Protein AF-L8LNK1-F1 (afdb_monomer_lite)

Foldseek 3Di:
DDQDPPNDPVPDDLQVAADDDDPDPPWCWQVFKDWPQQPPPPRDIWMWTAGQVQLKIWIFHADPSGDGHPQDSVPNDPGTDMDHDDVPDRRGDD

pLDDT: mean 88.52, std 7.64, range [59.47, 97.31]

Sequence (94 aa):
MAIASPFELANIDGTNGTVLQGVSASETFGYDLSSIGDINNDGRDDFVIGDDVNNRAYVIFGNANGIPNNLNINALGPNGYRIIGPVGGDLGKW

Secondary structure (DSSP, 8-state):
-PPPSS--GGG--SSS------SSTTS-TTSSEEEEE-SSSSSS-EEEEEETTTTEEEEE---TT-SPTT--TT--GGGEEEEEPPTT--TT--

Structure (mmCIF, N/CA/C/O backbone):
data_AF-L8LNK1-F1
#
_entry.id   AF-L8LNK1-F1
#
loop_
_atom_site.group_PDB
_atom_site.id
_atom_site.type_symbol
_atom_site.label_atom_id
_atom_site.label_alt_id
_atom_site.label_comp_id
_atom_site.label_asym_id
_atom_site.label_entity_id
_atom_site.label_seq_id
_atom_site.pdbx_PDB_ins_code
_atom_site.Cartn_x
_atom_site.Cartn_y
_atom_site.Cartn_z
_atom_site.occupancy
_atom_site.B_iso_or_equiv
_atom_site.auth_seq_id
_atom_site.auth_comp_id
_atom_site.auth_asym_id
_atom_site.auth_atom_id
_atom_site.pdbx_PDB_model_num
ATOM 1 N N . MET A 1 1 ? -8.917 18.650 14.240 1.00 59.47 1 MET A N 1
ATOM 2 C CA . MET A 1 1 ? -7.570 19.214 14.015 1.00 59.47 1 MET A CA 1
ATOM 3 C C . MET A 1 1 ? -7.587 19.850 12.635 1.00 59.47 1 MET A C 1
ATOM 5 O O . MET A 1 1 ? -7.991 19.168 11.705 1.00 59.47 1 MET A O 1
ATOM 9 N N . ALA A 1 2 ? -7.302 21.145 12.505 1.00 66.06 2 ALA A N 1
ATOM 10 C CA . ALA A 1 2 ? -7.238 21.791 11.193 1.00 66.06 2 ALA A CA 1
ATOM 11 C C . ALA A 1 2 ? -5.832 21.582 10.618 1.00 66.06 2 ALA A C 1
ATOM 13 O O . ALA A 1 2 ? -4.852 21.861 11.306 1.00 66.06 2 ALA A O 1
ATOM 14 N N . ILE A 1 3 ? -5.739 21.058 9.397 1.00 68.88 3 ILE A N 1
ATOM 15 C CA . ILE A 1 3 ? -4.466 20.893 8.691 1.00 68.88 3 ILE A CA 1
ATOM 16 C C . ILE A 1 3 ? -4.150 22.237 8.023 1.00 68.88 3 ILE A C 1
ATOM 18 O O . ILE A 1 3 ? -4.993 22.779 7.307 1.00 68.88 3 ILE A O 1
ATOM 22 N N . ALA A 1 4 ? -2.985 22.819 8.316 1.00 76.00 4 ALA A N 1
ATOM 23 C CA . ALA A 1 4 ? -2.570 24.086 7.716 1.00 76.00 4 ALA A CA 1
ATOM 24 C C . ALA A 1 4 ? -2.319 23.909 6.207 1.00 76.00 4 ALA A C 1
ATOM 26 O O . ALA A 1 4 ? -1.789 22.882 5.791 1.00 76.00 4 ALA A O 1
ATOM 27 N N . SER A 1 5 ? -2.706 24.904 5.401 1.00 83.12 5 SER A N 1
ATOM 28 C CA . SER A 1 5 ? -2.501 24.917 3.947 1.00 83.12 5 SER A CA 1
ATOM 29 C C . SER A 1 5 ? -1.440 25.961 3.566 1.00 83.12 5 SER A C 1
ATOM 31 O O . SER A 1 5 ? -1.575 27.107 4.004 1.00 83.12 5 SER A O 1
ATOM 33 N N . PRO A 1 6 ? -0.443 25.625 2.726 1.00 87.00 6 PRO A N 1
ATOM 34 C CA . PRO A 1 6 ? -0.208 24.302 2.140 1.00 87.00 6 PRO A CA 1
ATOM 35 C C . PRO A 1 6 ? 0.231 23.275 3.194 1.00 87.00 6 PRO A C 1
ATOM 37 O O . PRO A 1 6 ? 0.927 23.610 4.153 1.00 87.00 6 PRO A O 1
ATOM 40 N N . PHE A 1 7 ? -0.195 22.024 3.011 1.00 85.88 7 PHE A N 1
ATOM 41 C CA . PHE A 1 7 ? 0.304 20.910 3.808 1.00 85.88 7 PHE A CA 1
ATOM 42 C C . PHE A 1 7 ? 1.498 20.292 3.086 1.00 85.88 7 PHE A C 1
ATOM 44 O O . PHE A 1 7 ? 1.345 19.615 2.071 1.00 85.88 7 PHE A O 1
ATOM 51 N N . GLU A 1 8 ? 2.693 20.583 3.589 1.00 90.25 8 GLU A N 1
ATOM 52 C CA . GLU A 1 8 ? 3.938 20.067 3.027 1.00 90.25 8 GLU A CA 1
ATOM 53 C C . GLU A 1 8 ? 4.096 18.575 3.326 1.00 90.25 8 GLU A C 1
ATOM 55 O O . GLU A 1 8 ? 3.895 18.143 4.461 1.00 90.25 8 GLU A O 1
ATOM 60 N N . LEU A 1 9 ? 4.550 17.795 2.338 1.00 87.00 9 LEU A N 1
ATOM 61 C CA . LEU A 1 9 ? 4.837 16.363 2.510 1.00 87.00 9 LEU A CA 1
ATOM 62 C C . LEU A 1 9 ? 5.828 16.111 3.658 1.00 87.00 9 LEU A C 1
ATOM 64 O O . LEU A 1 9 ? 5.698 15.136 4.391 1.00 87.00 9 LEU A O 1
ATOM 68 N N . ALA A 1 10 ? 6.787 17.022 3.845 1.00 89.00 10 ALA A N 1
ATOM 69 C CA . ALA A 1 10 ? 7.770 16.965 4.926 1.00 89.00 10 ALA A CA 1
ATOM 70 C C . ALA A 1 10 ? 7.152 17.070 6.333 1.00 89.00 10 ALA A C 1
ATOM 72 O O . ALA A 1 10 ? 7.809 16.717 7.308 1.00 89.00 10 ALA A O 1
ATOM 73 N N . ASN A 1 11 ? 5.905 17.541 6.442 1.00 89.88 11 ASN A N 1
ATOM 74 C CA . ASN A 1 11 ? 5.186 17.627 7.708 1.00 89.88 11 ASN A CA 1
ATOM 75 C C . ASN A 1 11 ? 4.416 16.339 8.038 1.00 89.88 11 ASN A C 1
ATOM 77 O O . ASN A 1 11 ? 3.801 16.287 9.102 1.00 89.88 11 ASN A O 1
ATOM 81 N N . ILE A 1 12 ? 4.425 15.316 7.170 1.00 88.50 12 ILE A N 1
ATOM 82 C CA . ILE A 1 12 ? 3.822 14.016 7.485 1.00 88.50 12 ILE A CA 1
ATOM 83 C C . ILE A 1 12 ? 4.691 13.270 8.499 1.00 88.50 12 ILE A C 1
AT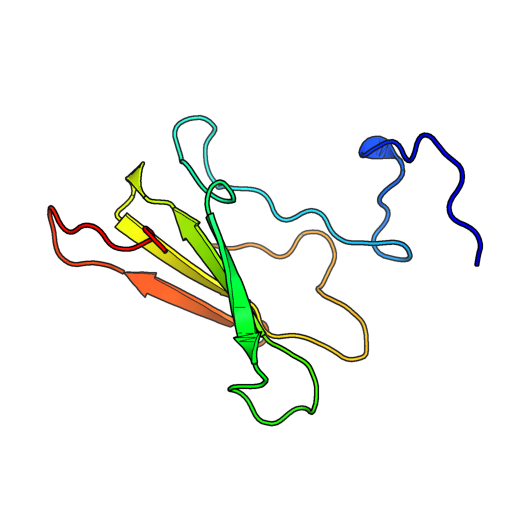OM 85 O O . ILE A 1 12 ? 5.828 12.912 8.201 1.00 88.50 12 ILE A O 1
ATOM 89 N N . ASP A 1 13 ? 4.146 13.008 9.689 1.00 86.06 13 ASP A N 1
ATOM 90 C CA . ASP A 1 13 ? 4.901 12.458 10.826 1.00 86.06 13 ASP A CA 1
ATOM 91 C C . ASP A 1 13 ? 4.358 11.126 11.376 1.00 86.06 13 ASP A C 1
ATOM 93 O O . ASP A 1 13 ? 4.901 10.575 12.336 1.00 86.06 13 ASP A O 1
ATOM 97 N N . GLY A 1 14 ? 3.319 10.560 10.760 1.00 85.00 14 GLY A N 1
ATOM 98 C CA . GLY A 1 14 ? 2.650 9.347 11.242 1.00 85.00 14 GLY A CA 1
ATOM 99 C C . GLY A 1 14 ? 1.441 9.617 12.138 1.00 85.00 14 GLY A C 1
ATOM 100 O O . GLY A 1 14 ? 0.630 8.720 12.339 1.00 85.00 14 GLY A O 1
ATOM 101 N N . THR A 1 15 ? 1.284 10.837 12.660 1.00 85.38 15 THR A N 1
ATOM 102 C CA . THR A 1 15 ? 0.106 11.241 13.451 1.00 85.38 15 THR A CA 1
ATOM 103 C C . THR A 1 15 ? -0.936 11.972 12.610 1.00 85.38 15 THR A C 1
ATOM 105 O O . THR A 1 15 ? -2.122 11.981 12.939 1.00 85.38 15 THR A O 1
ATOM 108 N N . ASN A 1 16 ? -0.498 12.574 11.504 1.00 85.81 16 ASN A N 1
ATOM 109 C CA . ASN A 1 16 ? -1.319 13.351 10.578 1.00 85.81 16 ASN A CA 1
ATOM 110 C C . ASN A 1 16 ? -1.428 12.716 9.176 1.00 85.81 16 ASN A C 1
ATOM 112 O O . ASN A 1 16 ? -2.034 13.302 8.281 1.00 85.81 16 ASN A O 1
ATOM 116 N N . GLY A 1 17 ? -0.859 11.524 8.991 1.00 87.44 1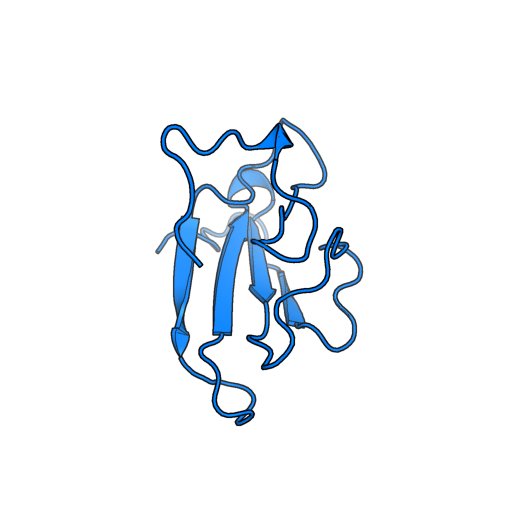7 GLY A N 1
ATOM 117 C CA . GLY A 1 17 ? -0.826 10.789 7.732 1.00 87.44 17 GLY A CA 1
ATOM 118 C C . GLY A 1 17 ? 0.360 9.829 7.685 1.00 87.44 17 GLY A C 1
ATOM 119 O O . GLY A 1 17 ? 1.178 9.804 8.600 1.00 87.44 17 GLY A O 1
ATOM 120 N N . THR A 1 18 ? 0.464 9.071 6.596 1.00 89.25 18 THR A N 1
ATOM 121 C CA . THR A 1 18 ? 1.577 8.151 6.329 1.00 89.25 18 THR A CA 1
ATOM 122 C C . THR A 1 18 ? 2.034 8.317 4.889 1.00 89.25 18 THR A C 1
ATOM 124 O O . THR A 1 18 ? 1.220 8.542 3.994 1.00 89.25 18 THR A O 1
ATOM 127 N N . VAL A 1 19 ? 3.340 8.177 4.667 1.00 89.44 19 VAL A N 1
ATOM 1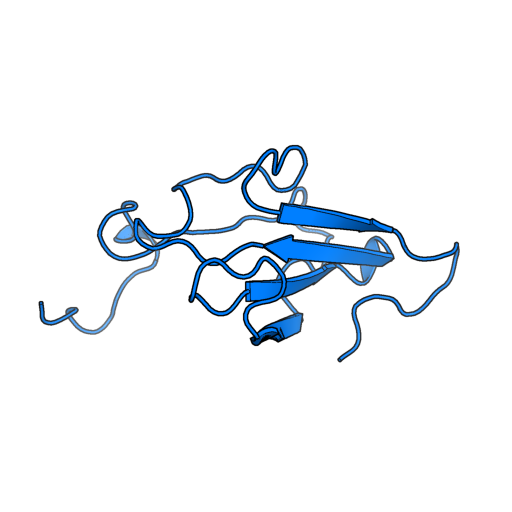28 C CA . VAL A 1 19 ? 3.930 8.110 3.329 1.00 89.44 19 VAL A CA 1
ATOM 129 C C . VAL A 1 19 ? 4.237 6.651 3.003 1.00 89.44 19 VAL A C 1
ATOM 131 O O . VAL A 1 19 ? 4.985 5.995 3.726 1.00 89.44 19 VAL A O 1
ATOM 134 N N . LEU A 1 20 ? 3.675 6.154 1.902 1.00 90.00 20 LEU A N 1
ATOM 135 C CA . LEU A 1 20 ? 4.044 4.868 1.310 1.00 90.00 20 LEU A CA 1
ATOM 136 C C . LEU A 1 20 ? 4.993 5.128 0.144 1.00 90.00 20 LEU A C 1
ATOM 138 O O . LEU A 1 20 ? 4.695 5.945 -0.726 1.00 90.00 20 LEU A O 1
ATOM 142 N N . GLN A 1 21 ? 6.138 4.451 0.137 1.00 88.88 21 GLN A N 1
ATOM 143 C CA . GLN A 1 21 ? 7.168 4.637 -0.882 1.00 88.88 21 GLN A CA 1
ATOM 144 C C . GLN A 1 21 ? 7.386 3.347 -1.666 1.00 88.88 21 GLN A C 1
ATOM 146 O O . GLN A 1 21 ? 7.452 2.261 -1.086 1.00 88.88 21 GLN A O 1
ATOM 151 N N . GLY A 1 22 ? 7.527 3.503 -2.984 1.00 88.25 22 GLY A N 1
ATOM 152 C CA . GLY A 1 22 ? 8.010 2.454 -3.874 1.00 88.25 22 GLY A CA 1
ATOM 153 C C . GLY A 1 22 ? 9.440 2.032 -3.531 1.00 88.25 22 GLY A C 1
ATOM 154 O O . GLY A 1 22 ? 10.145 2.695 -2.768 1.00 88.25 22 GLY A O 1
ATOM 155 N N . VAL A 1 23 ? 9.888 0.923 -4.110 1.00 84.62 23 VAL A N 1
ATOM 156 C CA . VAL A 1 23 ? 11.234 0.380 -3.889 1.00 84.62 23 VAL A CA 1
ATOM 157 C C . VAL A 1 23 ? 12.263 1.121 -4.735 1.00 84.62 23 VAL A C 1
ATOM 159 O O . VAL A 1 23 ? 13.409 1.287 -4.314 1.00 84.62 23 VAL A O 1
ATOM 162 N N . SER A 1 24 ? 11.877 1.564 -5.934 1.00 84.88 24 SER A N 1
ATOM 163 C CA . SER A 1 24 ? 12.788 2.253 -6.845 1.00 84.88 24 SER A CA 1
ATOM 164 C C . SER A 1 24 ? 12.106 3.373 -7.633 1.00 84.88 24 SER A C 1
ATOM 166 O O . SER A 1 24 ? 10.910 3.335 -7.900 1.00 84.88 24 SER A O 1
ATOM 168 N N . ALA A 1 25 ? 12.887 4.377 -8.038 1.00 79.50 25 ALA A N 1
ATOM 169 C CA . ALA A 1 25 ? 12.381 5.535 -8.777 1.00 79.50 25 ALA A CA 1
ATOM 170 C C . ALA A 1 25 ? 11.915 5.208 -10.209 1.00 79.50 25 ALA A C 1
ATOM 172 O O . ALA A 1 25 ? 11.272 6.043 -10.836 1.00 79.50 25 ALA A O 1
ATOM 173 N N . SER A 1 26 ? 12.264 4.031 -10.743 1.00 77.25 26 SER A N 1
ATOM 174 C CA . SER A 1 26 ? 11.802 3.577 -12.060 1.00 77.25 26 SER A CA 1
ATOM 175 C C . SER A 1 26 ? 10.499 2.779 -11.999 1.00 77.25 26 SER A C 1
ATOM 177 O O . SER A 1 26 ? 10.012 2.350 -13.040 1.00 77.25 26 SER A O 1
ATOM 179 N N . GLU A 1 27 ? 9.969 2.527 -10.801 1.00 83.44 27 GLU A N 1
ATOM 180 C CA . GLU A 1 27 ? 8.676 1.869 -10.611 1.00 83.44 27 GLU A CA 1
ATOM 181 C C . GLU A 1 27 ? 7.542 2.880 -10.776 1.00 83.44 27 GLU A C 1
ATOM 183 O O . GLU A 1 27 ? 7.735 4.089 -10.643 1.00 83.44 27 GLU A O 1
ATOM 188 N N . THR A 1 28 ? 6.338 2.375 -11.013 1.00 88.44 28 THR A N 1
ATOM 189 C CA . THR A 1 28 ? 5.114 3.187 -11.052 1.00 88.44 28 THR A CA 1
ATOM 190 C C . THR A 1 28 ? 4.265 2.970 -9.804 1.00 88.44 28 THR A C 1
ATOM 192 O O . THR A 1 28 ? 3.058 3.186 -9.823 1.00 88.44 28 THR A O 1
ATOM 195 N N . PHE A 1 29 ? 4.890 2.563 -8.693 1.00 90.38 29 PHE A N 1
ATOM 196 C CA . PHE A 1 29 ? 4.206 2.444 -7.410 1.00 90.38 29 PHE A CA 1
ATOM 197 C C . PHE A 1 29 ? 3.485 3.750 -7.055 1.00 90.38 29 PHE A C 1
ATOM 199 O O . PHE A 1 29 ? 4.106 4.811 -6.972 1.00 90.38 29 PHE A O 1
ATOM 206 N N . GLY A 1 30 ? 2.178 3.661 -6.817 1.00 89.88 30 GLY A N 1
ATOM 207 C CA . GLY A 1 30 ? 1.363 4.814 -6.433 1.00 89.88 30 GLY A CA 1
ATOM 208 C C . GLY A 1 30 ? 0.833 5.648 -7.598 1.00 89.88 30 GLY A C 1
ATOM 209 O O . GLY A 1 30 ? 0.150 6.633 -7.331 1.00 89.88 30 GLY A O 1
ATOM 210 N N . TYR A 1 31 ? 1.105 5.277 -8.858 1.00 88.56 31 TYR A N 1
ATOM 211 C CA . TYR A 1 31 ? 0.448 5.915 -10.011 1.00 88.56 31 TYR A CA 1
ATOM 212 C C . TYR A 1 31 ? -1.055 5.640 -10.021 1.00 88.56 31 TYR A C 1
ATOM 214 O O . TYR A 1 31 ? -1.841 6.552 -10.260 1.00 88.56 31 TYR A O 1
ATOM 222 N N . ASP A 1 32 ? -1.421 4.400 -9.699 1.00 88.88 32 ASP A N 1
ATOM 223 C CA . ASP A 1 32 ? -2.801 3.948 -9.627 1.00 88.88 32 ASP A CA 1
ATOM 224 C C . ASP A 1 32 ? -3.154 3.574 -8.184 1.00 88.88 32 ASP A C 1
ATOM 226 O O . ASP A 1 32 ? -2.437 2.817 -7.520 1.00 88.88 32 ASP A O 1
ATOM 230 N N . LEU A 1 33 ? -4.273 4.109 -7.696 1.00 92.69 33 LEU A N 1
ATOM 231 C CA . LEU A 1 33 ? -4.801 3.890 -6.351 1.00 92.69 33 LEU A CA 1
ATOM 232 C C . LEU A 1 33 ? -6.316 3.724 -6.441 1.00 92.69 33 LEU A C 1
ATOM 234 O O . LEU A 1 33 ? -7.001 4.578 -7.001 1.00 92.69 33 LEU A O 1
ATOM 238 N N . SER A 1 34 ? -6.846 2.673 -5.824 1.00 94.00 34 SER A N 1
ATOM 239 C CA . SER A 1 34 ? -8.290 2.491 -5.688 1.00 94.00 34 SER A CA 1
ATOM 240 C C . SER A 1 34 ? -8.656 1.987 -4.296 1.00 94.00 34 SER A C 1
ATOM 242 O O . SER A 1 34 ? -7.907 1.225 -3.685 1.00 94.00 34 SER A O 1
ATOM 244 N N . SER A 1 35 ? -9.814 2.410 -3.790 1.00 94.25 35 SER A N 1
ATOM 245 C CA . SER A 1 35 ? -10.426 1.772 -2.625 1.00 94.25 35 SER A CA 1
ATOM 246 C C . SER A 1 35 ? -11.162 0.517 -3.081 1.00 94.25 35 SER A C 1
ATOM 248 O O . SER A 1 35 ? -11.865 0.534 -4.092 1.00 94.25 35 SER A O 1
ATOM 250 N N . ILE A 1 36 ? -11.000 -0.570 -2.332 1.00 95.94 36 ILE A N 1
ATOM 251 C CA . ILE A 1 36 ? -11.619 -1.869 -2.634 1.00 95.94 36 ILE A CA 1
ATOM 252 C C . ILE A 1 36 ? -12.663 -2.274 -1.584 1.00 95.94 36 ILE A C 1
ATOM 254 O O . ILE A 1 36 ? -13.135 -3.410 -1.593 1.00 95.94 36 ILE A O 1
ATOM 258 N N . GLY A 1 37 ? -13.048 -1.329 -0.718 1.00 96.94 37 GLY A N 1
ATOM 259 C CA . GLY A 1 37 ? -13.873 -1.576 0.462 1.00 96.94 37 GLY A CA 1
ATOM 260 C C . GLY A 1 37 ? -13.115 -2.332 1.553 1.00 96.94 37 GLY A C 1
ATOM 261 O O . GLY A 1 37 ? -11.925 -2.595 1.426 1.00 96.94 37 GLY A O 1
ATOM 262 N N . ASP A 1 38 ? -13.811 -2.667 2.631 1.00 97.31 38 ASP A N 1
ATOM 263 C CA . ASP A 1 38 ? -13.302 -3.496 3.730 1.00 97.31 38 ASP A CA 1
ATOM 264 C C . ASP A 1 38 ? -13.313 -4.986 3.337 1.00 97.31 38 ASP A C 1
ATOM 266 O O . ASP A 1 38 ? -14.356 -5.646 3.386 1.00 97.31 38 ASP A O 1
ATOM 270 N N . ILE A 1 39 ? -12.170 -5.517 2.897 1.00 97.06 39 ILE A N 1
ATOM 271 C CA . ILE A 1 39 ? -12.036 -6.910 2.449 1.00 97.06 39 ILE A CA 1
ATOM 272 C C . ILE A 1 39 ? -11.571 -7.850 3.562 1.00 97.06 39 ILE A C 1
ATOM 274 O O . ILE A 1 39 ? -11.659 -9.072 3.406 1.00 97.06 39 ILE A O 1
ATOM 278 N N . ASN A 1 40 ? -11.051 -7.304 4.664 1.00 95.44 40 ASN A N 1
ATOM 279 C CA . ASN A 1 40 ? -10.590 -8.077 5.816 1.00 95.44 40 ASN A CA 1
ATOM 280 C C . ASN A 1 40 ? -11.581 -8.067 6.999 1.00 95.44 40 ASN A C 1
ATOM 282 O O . ASN A 1 40 ? -11.329 -8.740 8.003 1.00 95.44 40 ASN A O 1
ATOM 286 N N . ASN A 1 41 ? -12.726 -7.395 6.844 1.00 96.12 41 ASN A N 1
ATOM 287 C CA . ASN A 1 41 ? -13.820 -7.297 7.804 1.00 96.12 41 ASN A CA 1
ATOM 288 C C . ASN A 1 41 ? -13.441 -6.597 9.126 1.00 96.12 41 ASN A C 1
ATOM 290 O O . ASN A 1 41 ? -13.982 -6.943 10.183 1.00 96.12 41 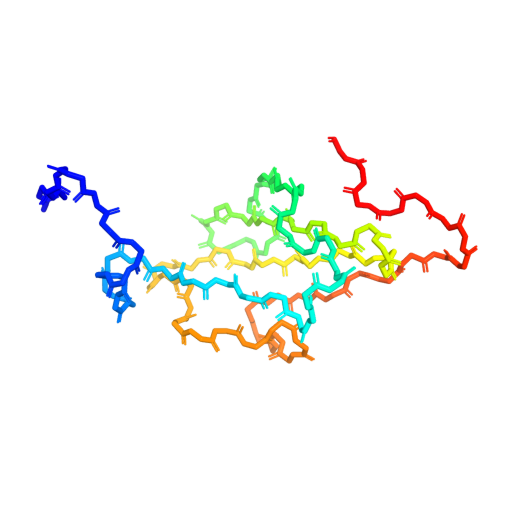ASN A O 1
ATOM 294 N N . ASP A 1 42 ? -12.535 -5.616 9.095 1.00 95.62 42 ASP A N 1
ATOM 295 C CA . ASP A 1 42 ? -12.129 -4.849 10.283 1.00 95.62 42 ASP A CA 1
ATOM 296 C C . ASP A 1 42 ? -12.923 -3.539 10.491 1.00 95.62 42 ASP A C 1
ATOM 298 O O . ASP A 1 42 ? -12.777 -2.847 11.508 1.00 95.62 42 ASP A O 1
ATOM 302 N N . GLY A 1 43 ? -13.826 -3.226 9.562 1.00 96.38 43 GLY A N 1
ATOM 303 C CA . GLY A 1 43 ? -14.646 -2.025 9.547 1.00 96.38 43 GLY A CA 1
ATOM 304 C C . GLY A 1 43 ? -13.937 -0.795 8.978 1.00 96.38 43 GLY A C 1
ATOM 305 O O . GLY A 1 43 ? -14.359 0.331 9.284 1.00 96.38 43 GLY A O 1
ATOM 306 N N . ARG A 1 44 ? -12.848 -0.957 8.220 1.00 96.12 44 ARG A N 1
ATOM 307 C CA . ARG A 1 44 ? -12.145 0.113 7.501 1.00 96.12 44 ARG A CA 1
ATOM 308 C C . ARG A 1 44 ? -11.964 -0.268 6.040 1.00 96.12 44 ARG A C 1
ATOM 310 O O . ARG A 1 44 ? -11.657 -1.403 5.720 1.00 96.12 44 ARG A O 1
ATOM 317 N N . ASP A 1 45 ? -12.133 0.712 5.157 1.00 96.81 45 ASP A N 1
ATOM 318 C CA . ASP A 1 45 ? -11.881 0.481 3.740 1.00 96.81 45 ASP A CA 1
ATOM 319 C C . ASP A 1 45 ? -10.395 0.202 3.500 1.00 96.81 45 ASP A C 1
ATOM 321 O O . ASP A 1 45 ? -9.520 0.930 3.982 1.00 96.81 45 ASP A O 1
ATOM 325 N N . ASP A 1 46 ? -10.140 -0.831 2.709 1.00 96.94 46 ASP A N 1
ATOM 326 C CA . ASP A 1 46 ? -8.829 -1.219 2.225 1.00 96.94 46 ASP A CA 1
ATOM 327 C C . ASP A 1 46 ? -8.548 -0.571 0.864 1.00 96.94 46 ASP A C 1
ATOM 329 O O . ASP A 1 46 ? -9.441 -0.091 0.147 1.00 96.94 46 ASP A O 1
ATOM 333 N N . PHE A 1 47 ? -7.272 -0.572 0.485 1.00 95.00 47 PHE A N 1
ATOM 334 C CA . PHE A 1 47 ? -6.789 0.087 -0.724 1.00 95.00 47 PHE A CA 1
ATOM 335 C C . PHE A 1 47 ? -5.936 -0.857 -1.555 1.00 95.00 47 PHE A C 1
ATOM 337 O O . PHE A 1 47 ? -5.196 -1.681 -1.020 1.00 95.00 47 PHE A O 1
ATOM 344 N N . VAL A 1 48 ? -5.979 -0.684 -2.871 1.00 95.62 48 VAL A N 1
ATOM 345 C CA . VAL A 1 48 ? -5.028 -1.288 -3.799 1.00 95.62 48 VAL A CA 1
ATOM 346 C C . VAL A 1 48 ? -4.175 -0.200 -4.440 1.00 95.62 48 VAL A C 1
ATOM 348 O O . VAL A 1 48 ? -4.690 0.822 -4.890 1.00 95.62 48 VAL A O 1
ATOM 351 N N . ILE A 1 49 ? -2.865 -0.430 -4.472 1.00 94.44 49 ILE A N 1
ATOM 352 C CA . ILE A 1 49 ? -1.877 0.439 -5.111 1.00 94.44 49 ILE A CA 1
ATOM 353 C C . ILE A 1 49 ? -1.214 -0.335 -6.247 1.00 94.44 49 ILE A C 1
ATOM 355 O O . ILE A 1 49 ? -0.688 -1.428 -6.023 1.00 94.44 49 ILE A O 1
ATOM 359 N N . GLY A 1 50 ? -1.244 0.220 -7.455 1.00 92.62 50 GLY A N 1
ATOM 360 C CA . GLY A 1 50 ? -0.600 -0.348 -8.636 1.00 92.62 50 GLY A CA 1
ATOM 361 C C . GLY A 1 50 ? 0.899 -0.047 -8.698 1.00 92.62 50 GLY A C 1
ATOM 362 O O . GLY A 1 50 ? 1.358 0.989 -8.219 1.00 92.62 50 GLY A O 1
ATOM 363 N N . ASP A 1 51 ? 1.645 -0.970 -9.298 1.00 91.12 51 ASP A N 1
ATOM 364 C CA . ASP A 1 51 ? 3.039 -0.849 -9.732 1.00 91.12 51 ASP A CA 1
ATOM 365 C C . ASP A 1 51 ? 3.161 -1.574 -11.083 1.00 91.12 51 ASP A C 1
ATOM 367 O O . ASP A 1 51 ? 3.569 -2.736 -11.174 1.00 91.12 51 ASP A O 1
ATOM 371 N N . ASP A 1 52 ? 2.702 -0.879 -12.125 1.00 87.19 52 ASP A N 1
ATOM 372 C CA . ASP A 1 52 ? 2.547 -1.386 -13.495 1.00 87.19 52 ASP A CA 1
ATOM 373 C C . ASP A 1 52 ? 3.884 -1.835 -14.102 1.00 87.19 52 ASP A C 1
ATOM 375 O O . ASP A 1 52 ? 3.970 -2.905 -14.700 1.00 87.19 52 ASP A O 1
ATOM 379 N N . VAL A 1 53 ? 4.973 -1.089 -13.869 1.00 88.19 53 VAL A N 1
ATOM 380 C CA . VAL A 1 53 ? 6.302 -1.422 -14.422 1.00 88.19 53 VAL A CA 1
ATOM 381 C C . VAL A 1 53 ? 6.778 -2.798 -13.960 1.00 88.19 53 VAL A C 1
ATOM 383 O O . VAL A 1 53 ? 7.378 -3.544 -14.735 1.00 88.19 53 VAL A O 1
ATOM 386 N N . ASN A 1 54 ? 6.497 -3.157 -12.708 1.00 88.38 54 ASN A N 1
ATOM 387 C CA . ASN A 1 54 ? 6.818 -4.480 -12.186 1.00 88.38 54 ASN A CA 1
ATOM 388 C C . ASN A 1 54 ? 5.667 -5.481 -12.318 1.00 88.38 54 ASN A C 1
ATOM 390 O O . ASN A 1 54 ? 5.841 -6.637 -11.914 1.00 88.38 54 ASN A O 1
ATOM 394 N N . ASN A 1 55 ? 4.518 -5.052 -12.851 1.00 90.56 55 ASN A N 1
ATOM 395 C CA . ASN A 1 55 ? 3.290 -5.828 -12.963 1.00 90.56 55 ASN A CA 1
ATOM 396 C C . ASN A 1 55 ? 2.890 -6.418 -11.596 1.00 90.56 55 ASN A C 1
ATOM 398 O O . ASN A 1 55 ? 2.757 -7.633 -11.395 1.00 90.56 55 ASN A O 1
ATOM 402 N N . ARG A 1 56 ? 2.788 -5.520 -10.612 1.00 91.88 56 ARG A N 1
ATOM 403 C CA . ARG A 1 56 ? 2.456 -5.802 -9.213 1.00 91.88 56 ARG A CA 1
ATOM 404 C C . ARG A 1 56 ? 1.320 -4.901 -8.759 1.00 91.88 56 ARG A C 1
ATOM 406 O O . ARG A 1 56 ? 1.136 -3.795 -9.252 1.00 91.88 56 ARG A O 1
ATOM 413 N N . ALA A 1 57 ? 0.609 -5.364 -7.744 1.00 93.62 57 ALA A N 1
ATOM 414 C CA . ALA A 1 57 ? -0.272 -4.518 -6.959 1.00 93.62 57 ALA A CA 1
ATOM 415 C C . ALA A 1 57 ? -0.095 -4.827 -5.473 1.00 93.62 57 ALA A C 1
ATOM 417 O O . ALA A 1 57 ? 0.313 -5.928 -5.098 1.00 93.62 57 ALA A O 1
ATOM 418 N N . TYR A 1 58 ? -0.397 -3.862 -4.620 1.00 94.94 58 TYR A N 1
ATOM 419 C CA . TYR A 1 58 ? -0.281 -3.987 -3.174 1.00 94.94 58 TYR A CA 1
ATOM 420 C C . TYR A 1 58 ? -1.638 -3.688 -2.573 1.00 94.94 58 TYR A C 1
ATOM 422 O O . TYR A 1 58 ? -2.148 -2.584 -2.731 1.00 94.94 58 TYR A O 1
ATOM 430 N N . VAL A 1 59 ? -2.218 -4.677 -1.903 1.00 96.31 59 VAL A N 1
ATOM 431 C CA . VAL A 1 59 ? -3.389 -4.460 -1.063 1.00 96.31 59 VAL A CA 1
ATOM 432 C C . VAL A 1 59 ? -2.888 -4.019 0.298 1.00 96.31 59 VAL A C 1
ATOM 434 O O . VAL A 1 59 ? -2.097 -4.732 0.916 1.00 96.31 59 VAL A O 1
ATOM 437 N N . ILE A 1 60 ? -3.325 -2.845 0.732 1.00 96.75 60 ILE A N 1
ATOM 438 C CA . ILE A 1 60 ? -3.009 -2.256 2.027 1.00 96.75 60 ILE A CA 1
ATOM 439 C C . ILE A 1 60 ? -4.297 -2.215 2.830 1.00 96.75 60 ILE A C 1
ATOM 441 O O . ILE A 1 60 ? -5.282 -1.619 2.390 1.00 96.75 60 ILE A O 1
ATOM 445 N N . PHE A 1 61 ? -4.275 -2.844 3.998 1.00 96.56 61 PHE A N 1
ATOM 446 C CA . PHE A 1 61 ? -5.427 -2.851 4.874 1.00 96.56 61 PHE A CA 1
ATOM 447 C C . PHE A 1 61 ? -5.599 -1.507 5.574 1.00 96.56 61 PHE A C 1
ATOM 449 O O . PHE A 1 61 ? -4.628 -0.918 6.071 1.00 96.56 61 PHE A O 1
ATOM 456 N N . GLY A 1 62 ? -6.843 -1.041 5.625 1.00 95.06 62 GLY A 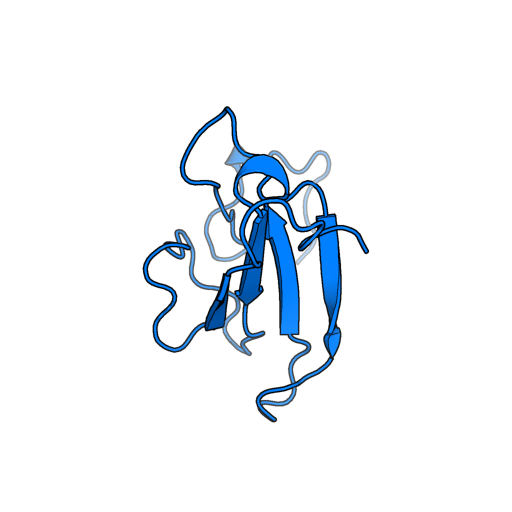N 1
ATOM 457 C CA . GLY A 1 62 ? -7.249 0.028 6.517 1.00 95.06 62 GLY A CA 1
ATOM 458 C C . GLY A 1 62 ? -6.958 -0.355 7.969 1.00 95.06 62 GLY A C 1
ATOM 459 O O . GLY A 1 62 ? -6.791 -1.520 8.318 1.00 95.06 62 GLY A O 1
ATOM 460 N N . ASN A 1 63 ? -6.819 0.642 8.844 1.00 91.50 63 ASN A N 1
ATOM 461 C CA . ASN A 1 63 ? -6.643 0.375 10.267 1.00 91.50 63 ASN A CA 1
ATOM 462 C C . ASN A 1 63 ? -7.216 1.512 11.111 1.00 91.50 63 ASN A C 1
ATOM 464 O O . ASN A 1 63 ? -7.051 2.691 10.792 1.00 91.50 63 ASN A O 1
ATOM 468 N N . ALA A 1 64 ? -7.848 1.169 12.234 1.00 90.12 64 ALA A N 1
ATOM 469 C CA . ALA A 1 64 ? -8.388 2.150 13.174 1.00 90.12 64 ALA A CA 1
ATOM 470 C C . ALA A 1 64 ? -7.318 3.076 13.782 1.00 90.12 64 ALA A C 1
ATOM 472 O O . ALA A 1 64 ? -7.627 4.220 14.107 1.00 90.12 64 ALA A O 1
ATOM 473 N N . ASN A 1 65 ? -6.078 2.601 13.898 1.00 88.38 65 ASN A N 1
ATOM 474 C CA . ASN A 1 65 ? -4.926 3.373 14.366 1.00 88.38 65 ASN A CA 1
ATOM 475 C C . ASN A 1 65 ? -4.149 4.037 13.215 1.00 88.38 65 ASN A C 1
ATOM 477 O O . ASN A 1 65 ? -3.089 4.611 13.449 1.00 88.38 65 ASN A O 1
ATOM 481 N N . GLY A 1 66 ? -4.670 3.966 11.985 1.00 87.69 66 GLY A N 1
ATOM 482 C CA . GLY A 1 66 ? -3.995 4.432 10.780 1.00 87.69 66 GLY A CA 1
ATOM 483 C C . GLY A 1 66 ? -2.973 3.435 10.231 1.00 87.69 66 GLY A C 1
ATOM 484 O O . GLY A 1 66 ? -2.589 2.462 10.881 1.00 87.69 66 GLY A O 1
ATOM 485 N N . ILE A 1 67 ? -2.538 3.681 8.996 1.00 90.75 67 ILE A N 1
ATOM 486 C CA . ILE A 1 67 ? -1.497 2.883 8.340 1.00 90.75 67 ILE A CA 1
ATOM 487 C C . ILE A 1 67 ? -0.147 3.214 8.999 1.00 90.75 67 ILE A C 1
ATOM 489 O O . ILE A 1 67 ? 0.165 4.403 9.125 1.00 90.75 67 ILE A O 1
ATOM 493 N N . PRO A 1 68 ? 0.675 2.217 9.387 1.00 89.75 68 PRO A N 1
ATOM 494 C CA . PRO A 1 68 ? 1.964 2.462 10.027 1.00 89.75 68 PRO A CA 1
ATOM 495 C C . PRO A 1 68 ? 2.861 3.405 9.223 1.00 89.75 68 PRO A C 1
ATOM 497 O O . PRO A 1 68 ? 3.053 3.219 8.018 1.00 89.75 68 PRO A O 1
ATOM 500 N N . ASN A 1 69 ? 3.461 4.384 9.904 1.00 84.81 69 ASN A N 1
ATOM 501 C CA . ASN A 1 69 ? 4.468 5.241 9.289 1.00 84.81 69 ASN A CA 1
ATOM 502 C C . ASN A 1 69 ? 5.683 4.380 8.889 1.00 84.81 69 ASN A C 1
ATOM 504 O O . ASN A 1 69 ? 6.162 3.577 9.692 1.00 84.81 69 ASN A O 1
ATOM 508 N N . ASN A 1 70 ? 6.173 4.532 7.657 1.00 81.44 70 ASN A N 1
ATOM 509 C CA . ASN A 1 70 ? 7.220 3.695 7.049 1.00 81.44 70 ASN A CA 1
ATOM 510 C C . ASN A 1 70 ? 6.848 2.212 6.842 1.00 81.44 70 ASN A C 1
ATOM 512 O O . ASN A 1 70 ? 7.704 1.330 6.969 1.00 81.44 70 ASN A O 1
ATOM 516 N N . LEU A 1 71 ? 5.589 1.910 6.509 1.00 90.62 71 LEU A N 1
ATOM 517 C CA . LEU A 1 71 ? 5.197 0.562 6.093 1.00 90.62 71 LEU A CA 1
ATOM 518 C C . LEU A 1 71 ? 6.050 0.088 4.900 1.00 90.62 71 LEU A C 1
ATOM 520 O O . LEU A 1 71 ? 6.009 0.659 3.810 1.00 90.62 71 LEU A O 1
ATOM 524 N N . ASN A 1 72 ? 6.808 -0.991 5.103 1.00 91.19 72 ASN A N 1
ATOM 525 C CA . ASN A 1 72 ? 7.616 -1.598 4.053 1.00 91.19 72 ASN A CA 1
ATOM 526 C C . ASN A 1 72 ? 6.728 -2.425 3.113 1.00 91.19 72 ASN A C 1
ATOM 528 O O . ASN A 1 72 ? 6.284 -3.518 3.469 1.00 91.19 72 ASN A O 1
ATOM 532 N N . ILE A 1 73 ? 6.538 -1.950 1.883 1.00 91.69 73 ILE A N 1
ATOM 533 C CA . ILE A 1 73 ? 5.700 -2.618 0.876 1.00 91.69 73 ILE A CA 1
ATOM 534 C C . ILE A 1 73 ? 6.230 -3.995 0.435 1.00 91.69 73 ILE A C 1
ATOM 536 O O . ILE A 1 73 ? 5.478 -4.812 -0.092 1.00 91.69 73 ILE A O 1
ATOM 540 N N . ASN A 1 74 ? 7.505 -4.310 0.698 1.00 90.00 74 ASN A N 1
ATOM 541 C CA . ASN A 1 74 ? 8.065 -5.647 0.471 1.00 90.00 74 ASN A CA 1
ATOM 542 C C . ASN A 1 74 ? 7.779 -6.636 1.610 1.00 90.00 74 ASN A C 1
ATOM 544 O O . ASN A 1 74 ? 8.001 -7.834 1.439 1.00 90.00 74 ASN A O 1
ATOM 548 N N . ALA A 1 75 ? 7.313 -6.149 2.759 1.00 91.81 75 ALA A N 1
ATOM 549 C CA . ALA A 1 75 ? 7.071 -6.933 3.962 1.00 91.81 75 ALA A CA 1
ATOM 550 C C . ALA A 1 75 ? 5.851 -6.384 4.723 1.00 91.81 75 ALA A C 1
ATOM 552 O O . ALA A 1 75 ? 5.963 -5.933 5.861 1.00 91.81 75 ALA A O 1
ATOM 553 N N . LEU A 1 76 ? 4.679 -6.428 4.080 1.00 93.69 76 LEU A N 1
ATOM 554 C CA . LEU A 1 76 ? 3.436 -5.850 4.611 1.00 93.69 76 LEU A CA 1
ATOM 555 C C . LEU A 1 76 ? 2.964 -6.508 5.919 1.00 93.69 76 LEU A C 1
ATOM 557 O O . LEU A 1 76 ? 2.361 -5.844 6.767 1.00 93.69 76 LEU A O 1
ATOM 561 N N . GLY A 1 77 ? 3.271 -7.795 6.110 1.00 93.75 77 GLY A N 1
ATOM 562 C CA . GLY A 1 77 ? 2.902 -8.543 7.310 1.00 93.75 77 GLY A CA 1
ATOM 563 C C . GLY A 1 77 ? 1.384 -8.522 7.534 1.00 93.75 77 GLY A C 1
ATOM 564 O O . GLY A 1 77 ? 0.649 -8.914 6.633 1.00 93.75 77 GLY A O 1
ATOM 565 N N . PRO A 1 78 ? 0.893 -8.072 8.703 1.00 93.75 78 PRO A N 1
ATOM 566 C CA . PRO A 1 78 ? -0.541 -8.005 8.979 1.00 93.75 78 PRO A CA 1
ATOM 567 C C . PRO A 1 78 ? -1.246 -6.829 8.290 1.00 93.75 78 PRO A C 1
ATOM 569 O O . PRO A 1 78 ? -2.458 -6.726 8.400 1.00 93.75 78 PRO A O 1
ATOM 572 N N . ASN A 1 79 ? -0.517 -5.934 7.615 1.00 95.50 79 ASN A N 1
ATOM 573 C CA . ASN A 1 79 ? -1.076 -4.708 7.037 1.00 95.50 79 ASN A CA 1
ATOM 574 C C . ASN A 1 79 ? -1.480 -4.867 5.565 1.00 95.50 79 ASN A C 1
ATOM 576 O O . ASN A 1 79 ? -1.779 -3.872 4.912 1.00 95.50 79 ASN A O 1
ATOM 580 N N . GLY A 1 80 ? -1.421 -6.081 5.013 1.00 96.25 80 GLY A N 1
ATOM 581 C CA . GLY A 1 80 ? -1.797 -6.327 3.627 1.00 96.25 80 GLY A CA 1
ATOM 582 C C . GLY A 1 80 ? -0.967 -7.400 2.939 1.00 96.25 80 GLY A C 1
ATOM 583 O O . GLY A 1 80 ? -0.232 -8.161 3.571 1.00 96.25 80 GLY A O 1
ATOM 584 N N . TYR A 1 81 ? -1.067 -7.451 1.615 1.00 96.38 81 TYR A N 1
ATOM 585 C CA . TYR A 1 81 ? -0.349 -8.419 0.793 1.00 96.38 81 TYR A CA 1
ATOM 586 C C . TYR A 1 81 ? -0.058 -7.885 -0.610 1.00 96.38 81 TYR A C 1
ATOM 588 O O . TYR A 1 81 ? -0.692 -6.958 -1.110 1.00 96.38 81 TYR A O 1
ATOM 596 N N . ARG A 1 82 ? 0.929 -8.501 -1.263 1.00 94.88 82 ARG A N 1
ATOM 597 C CA . ARG A 1 82 ? 1.324 -8.182 -2.635 1.00 94.88 82 ARG A CA 1
ATOM 598 C C . ARG A 1 82 ? 0.700 -9.170 -3.615 1.00 94.88 82 ARG A C 1
ATOM 600 O O . ARG A 1 82 ? 0.796 -10.380 -3.425 1.00 94.88 82 ARG A O 1
ATOM 607 N N . ILE A 1 83 ? 0.140 -8.640 -4.691 1.00 93.69 83 ILE A N 1
ATOM 608 C CA . ILE A 1 83 ? -0.350 -9.367 -5.857 1.00 93.69 83 ILE A CA 1
ATOM 609 C C . ILE A 1 83 ? 0.733 -9.301 -6.938 1.00 93.69 83 ILE A C 1
ATOM 611 O O . ILE A 1 83 ? 1.275 -8.234 -7.226 1.00 93.69 83 ILE A O 1
ATOM 615 N N . ILE A 1 84 ? 1.062 -10.453 -7.520 1.00 91.75 84 ILE A N 1
ATOM 616 C CA . ILE A 1 84 ? 2.024 -10.573 -8.620 1.00 91.75 84 ILE A CA 1
ATOM 617 C C . ILE A 1 84 ? 1.255 -10.944 -9.882 1.00 91.75 84 ILE A C 1
ATOM 619 O O . ILE A 1 84 ? 0.544 -11.950 -9.893 1.00 91.75 84 ILE A O 1
ATOM 623 N N . GLY A 1 85 ? 1.396 -10.140 -10.930 1.00 89.25 85 GLY A N 1
ATOM 624 C CA . GLY A 1 85 ? 0.783 -10.421 -12.217 1.00 89.25 85 GLY A CA 1
ATOM 625 C C . GLY A 1 85 ? 1.580 -11.453 -13.028 1.00 89.25 85 GLY A C 1
ATOM 626 O O . GLY A 1 85 ? 2.755 -11.718 -12.747 1.00 89.25 85 GLY A O 1
ATOM 627 N N . PRO A 1 86 ? 0.966 -12.042 -14.066 1.00 86.00 86 PRO A N 1
ATOM 628 C CA . PRO A 1 86 ? 1.652 -12.949 -14.984 1.00 86.00 86 PRO A CA 1
ATOM 629 C C . PRO A 1 86 ? 2.684 -12.192 -15.829 1.00 86.00 86 PRO A C 1
ATOM 631 O O . PRO A 1 86 ? 2.499 -11.016 -16.118 1.00 86.00 86 PRO A O 1
ATOM 634 N N . VAL A 1 87 ? 3.755 -12.853 -16.275 1.00 79.19 87 VAL A N 1
ATOM 635 C CA . VAL A 1 87 ? 4.782 -12.225 -17.131 1.00 79.19 87 VAL A CA 1
ATOM 636 C C . VAL A 1 87 ? 4.132 -11.568 -18.360 1.00 79.19 87 VAL A C 1
ATOM 638 O O . VAL A 1 87 ? 3.445 -12.245 -19.120 1.00 79.19 87 VAL A O 1
ATOM 641 N N . GLY A 1 88 ? 4.357 -10.262 -18.548 1.00 76.19 88 GLY A N 1
ATOM 642 C CA . GLY A 1 88 ? 3.781 -9.479 -19.651 1.00 76.19 88 GLY A CA 1
ATOM 643 C C . GLY A 1 88 ? 2.303 -9.100 -19.487 1.00 76.19 88 GLY A C 1
ATOM 644 O O . GLY A 1 88 ? 1.670 -8.754 -20.479 1.00 76.19 88 GLY A O 1
ATOM 645 N N . GLY A 1 89 ? 1.746 -9.218 -18.278 1.00 76.94 89 GLY A N 1
ATOM 646 C CA . GLY A 1 89 ? 0.381 -8.795 -17.958 1.00 76.94 89 GLY A CA 1
ATOM 647 C C . GLY A 1 89 ? 0.233 -7.289 -17.728 1.00 76.94 89 GLY A C 1
ATOM 648 O O . GLY A 1 89 ? 1.217 -6.569 -17.602 1.00 76.94 89 GLY A O 1
ATOM 649 N N . ASP A 1 90 ? -1.025 -6.854 -17.647 1.00 78.69 90 ASP A N 1
ATOM 650 C CA . ASP A 1 90 ? -1.452 -5.472 -17.389 1.00 78.69 90 ASP A CA 1
ATOM 651 C C . ASP A 1 90 ? -1.969 -5.293 -15.939 1.00 78.69 90 ASP A C 1
ATOM 653 O O . ASP A 1 90 ? -2.943 -4.576 -15.698 1.00 78.69 90 ASP A O 1
ATOM 657 N N . LEU A 1 91 ? -1.397 -6.012 -14.958 1.00 83.19 91 LEU A N 1
ATOM 658 C CA . LEU A 1 91 ? -1.832 -5.889 -13.562 1.00 83.19 91 LEU A CA 1
ATOM 659 C C . LEU A 1 91 ? -1.495 -4.492 -13.041 1.00 83.19 91 LEU A C 1
ATOM 661 O O . LEU A 1 91 ? -0.332 -4.098 -13.047 1.00 83.19 91 LEU A O 1
ATOM 665 N N . GLY A 1 92 ? -2.492 -3.804 -12.487 1.00 69.19 92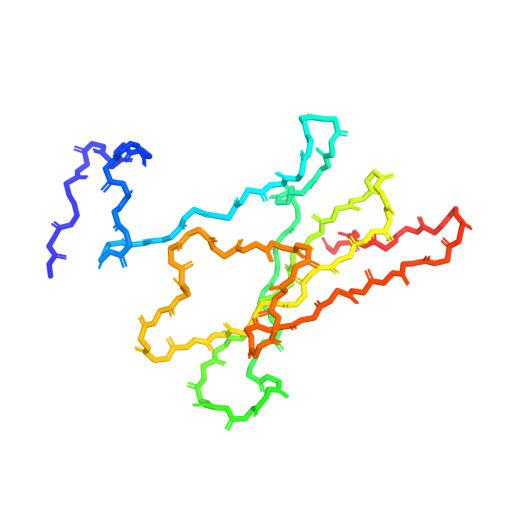 GLY A N 1
ATOM 666 C CA . GLY A 1 92 ? -2.299 -2.473 -11.914 1.00 69.19 92 GLY A CA 1
ATOM 667 C C . GLY A 1 92 ? -3.049 -1.364 -12.636 1.00 69.19 92 GLY A C 1
ATOM 668 O O . GLY A 1 92 ? -3.125 -0.281 -12.081 1.00 69.19 92 GLY A O 1
ATOM 669 N N . LYS A 1 93 ? -3.628 -1.636 -13.813 1.00 71.00 93 LYS A N 1
ATOM 670 C CA . LYS A 1 93 ? -4.412 -0.665 -14.588 1.00 71.00 93 LYS A CA 1
ATOM 671 C C . LYS A 1 93 ? -5.878 -0.726 -14.158 1.00 71.00 93 LYS A C 1
ATOM 673 O O . LYS A 1 93 ? -6.564 -1.697 -14.489 1.00 71.00 93 LYS A O 1
ATOM 678 N N . TRP A 1 94 ? -6.348 0.275 -13.417 1.00 69.31 94 TRP A N 1
ATOM 679 C CA . TRP A 1 94 ? -7.743 0.387 -12.965 1.00 69.31 94 TRP A CA 1
ATOM 680 C C . TRP A 1 94 ? -8.374 1.699 -13.424 1.00 69.31 94 TRP A C 1
ATOM 682 O O . TRP A 1 94 ? -7.658 2.722 -13.446 1.00 69.31 94 TRP A O 1
#

Radius of gyration: 14.16 Å; chains: 1; bounding box: 27×38×34 Å